Protein AF-A0A920MVG0-F1 (afdb_monomer_lite)

Sequence (80 aa):
MAVANLVSGIAMRSNLSEILLPILFFPLVSPVIIAGTQISKGVMLNEPYAFWEIWVLLLGSTIIISGLAGYALFDYLVEE

Foldseek 3Di:
DLVVVVLVLQVVPDPPSVVVVCVVVVVLVVLLVVLVVLVVVCVVVVHDCVVNVVSVVSNVVSCVVVVVVSVVVVVVSVVD

Radius of gyration: 15.84 Å; chains: 1; bounding box: 37×21×42 Å

Secondary structure (DSSP, 8-state):
-HHHHHHHHHHTT-TTHHHHHHHHHHHHHHHHHHHHHHHHHHHHTT--GGGTHHHHHHHHHHHHHHHHHHHHHHHHHH--

Structure (mmCIF, N/CA/C/O backbone):
data_AF-A0A920MVG0-F1
#
_entry.id   AF-A0A920MVG0-F1
#
loop_
_atom_site.group_PDB
_atom_site.id
_atom_site.type_symbol
_atom_site.label_atom_id
_atom_site.label_alt_id
_atom_site.label_comp_id
_atom_site.label_asym_id
_atom_site.label_entity_id
_atom_site.label_seq_id
_atom_site.pdbx_PDB_ins_code
_atom_site.Cartn_x
_atom_site.Cartn_y
_atom_site.Cartn_z
_atom_site.occupancy
_atom_site.B_iso_or_equiv
_atom_site.auth_seq_id
_atom_site.auth_comp_id
_atom_site.auth_asym_id
_atom_site.auth_atom_id
_atom_site.pdbx_PDB_model_num
ATOM 1 N N . MET A 1 1 ? -12.060 8.043 -1.221 1.00 55.06 1 MET A N 1
ATOM 2 C CA . MET A 1 1 ? -13.093 8.464 -0.246 1.00 55.06 1 MET A CA 1
ATOM 3 C C . MET A 1 1 ? -13.219 7.510 0.947 1.00 55.06 1 MET A C 1
ATOM 5 O O . MET A 1 1 ? -13.434 8.000 2.040 1.00 55.06 1 MET A O 1
ATOM 9 N N . ALA A 1 2 ? -12.989 6.196 0.803 1.00 61.00 2 ALA A N 1
ATOM 10 C CA . ALA A 1 2 ? -13.059 5.241 1.925 1.00 61.00 2 ALA A CA 1
ATOM 11 C C . ALA A 1 2 ? -12.052 5.507 3.069 1.00 61.00 2 ALA A C 1
ATOM 13 O O . ALA A 1 2 ? -12.426 5.497 4.236 1.00 61.00 2 ALA A O 1
ATOM 14 N N . VAL A 1 3 ? -10.793 5.825 2.738 1.00 62.16 3 VAL A N 1
ATOM 15 C CA . VAL A 1 3 ? -9.752 6.141 3.738 1.00 62.16 3 VAL A CA 1
ATOM 16 C C . VAL A 1 3 ? -10.108 7.393 4.544 1.00 62.16 3 VAL A C 1
ATOM 18 O O . VAL A 1 3 ? -9.938 7.409 5.754 1.00 62.16 3 VAL A O 1
ATOM 21 N N . ALA A 1 4 ? -10.662 8.418 3.891 1.00 67.12 4 ALA A N 1
ATOM 22 C CA . ALA A 1 4 ? -11.056 9.661 4.553 1.00 67.12 4 ALA A CA 1
ATOM 23 C C . ALA A 1 4 ? -12.193 9.440 5.565 1.00 67.12 4 ALA A C 1
ATOM 25 O O . ALA A 1 4 ? -12.150 9.997 6.658 1.00 67.12 4 ALA A O 1
ATOM 26 N N . ASN A 1 5 ? -13.159 8.576 5.241 1.00 75.00 5 ASN A N 1
ATOM 27 C CA . ASN A 1 5 ? -14.272 8.272 6.141 1.00 75.00 5 ASN A CA 1
ATOM 28 C C . ASN A 1 5 ? -13.824 7.450 7.360 1.00 75.00 5 ASN A C 1
ATOM 30 O O . ASN A 1 5 ? -14.250 7.744 8.473 1.00 75.00 5 ASN A O 1
ATOM 34 N N . LEU A 1 6 ? -12.908 6.490 7.181 1.00 69.12 6 LEU A N 1
ATOM 35 C CA . LEU A 1 6 ? -12.326 5.732 8.298 1.00 69.12 6 LEU A CA 1
ATOM 36 C C . LEU A 1 6 ? -11.479 6.613 9.218 1.00 69.12 6 LEU A C 1
ATOM 38 O O . LEU A 1 6 ? -11.598 6.524 10.436 1.00 69.12 6 LEU A O 1
ATOM 42 N N . VAL A 1 7 ? -10.660 7.500 8.642 1.00 66.81 7 VAL A N 1
ATOM 43 C CA . VAL A 1 7 ? -9.881 8.488 9.408 1.00 66.81 7 VAL A CA 1
ATOM 44 C C . VAL A 1 7 ? -10.810 9.379 10.229 1.00 66.81 7 VAL A C 1
ATOM 46 O O . VAL A 1 7 ? -10.557 9.604 11.410 1.00 66.81 7 VAL A O 1
ATOM 49 N N . SER A 1 8 ? -11.902 9.853 9.623 1.00 60.97 8 SER A N 1
ATOM 50 C CA . SER A 1 8 ? -12.849 10.752 10.283 1.00 60.97 8 SER A CA 1
ATOM 51 C C . SER A 1 8 ? -13.627 10.066 11.413 1.00 60.97 8 SER A C 1
ATOM 53 O O . SER A 1 8 ? -13.859 10.693 12.443 1.00 60.97 8 SER A O 1
ATOM 55 N N . GLY A 1 9 ? -13.982 8.784 11.264 1.00 68.31 9 GLY A N 1
ATOM 56 C CA . GLY A 1 9 ? -14.657 8.005 12.311 1.00 68.31 9 GLY A CA 1
ATOM 57 C C . GLY A 1 9 ? -13.763 7.720 13.524 1.00 68.31 9 GLY A C 1
ATOM 58 O O . GLY A 1 9 ? -14.187 7.881 14.666 1.00 68.31 9 GLY A O 1
ATOM 59 N N . ILE A 1 10 ? -12.488 7.385 13.297 1.00 63.41 10 ILE A N 1
ATOM 60 C CA . ILE A 1 10 ? -11.514 7.121 14.374 1.00 63.41 10 ILE A CA 1
ATOM 61 C C . ILE A 1 10 ? -11.124 8.417 15.111 1.00 63.41 10 ILE A C 1
ATOM 63 O O . ILE A 1 10 ? -10.859 8.398 16.318 1.00 63.41 10 ILE A O 1
ATOM 67 N N . ALA A 1 11 ? -11.110 9.552 14.406 1.00 56.06 11 ALA A N 1
ATOM 68 C CA . ALA A 1 11 ? -10.822 10.864 14.984 1.00 56.06 11 ALA A CA 1
ATOM 69 C C . ALA A 1 11 ? -11.924 11.357 15.941 1.00 56.06 11 ALA A C 1
ATOM 71 O O . ALA A 1 11 ? -11.622 12.057 16.903 1.00 56.06 11 ALA A O 1
ATOM 72 N N . MET A 1 12 ? -13.184 10.962 15.727 1.00 56.69 12 MET A N 1
ATOM 73 C CA . MET A 1 12 ? -14.323 11.475 16.497 1.00 56.69 12 MET A CA 1
ATOM 74 C C . MET A 1 12 ? -14.435 10.887 17.917 1.00 56.69 12 MET A C 1
ATOM 76 O O . MET A 1 12 ? -15.107 11.475 18.762 1.00 56.69 12 MET A O 1
ATOM 80 N N . ARG A 1 13 ? -13.768 9.757 18.215 1.00 52.97 13 ARG A N 1
ATOM 81 C CA . ARG A 1 13 ? -14.036 8.968 19.436 1.00 52.97 13 ARG A CA 1
ATOM 82 C C . ARG A 1 13 ? -12.907 8.871 20.466 1.00 52.97 13 ARG A C 1
ATOM 84 O O . ARG A 1 13 ? -13.062 8.145 21.444 1.00 52.97 13 ARG A O 1
ATOM 91 N N . SER A 1 14 ? -11.771 9.553 20.318 1.00 47.81 14 SER A N 1
ATOM 92 C CA . SER A 1 14 ? -10.699 9.372 21.308 1.00 47.81 14 SER A CA 1
ATOM 93 C C . SER A 1 14 ? -9.871 10.625 21.554 1.00 47.81 14 SER A C 1
ATOM 95 O O . SER A 1 14 ? -9.106 11.059 20.702 1.00 47.81 14 SER A O 1
ATOM 97 N N . ASN A 1 15 ? -9.908 11.122 22.793 1.00 52.56 15 ASN A N 1
ATOM 98 C CA . ASN A 1 15 ? -8.925 12.075 23.325 1.00 52.56 15 ASN A CA 1
ATOM 99 C C . ASN A 1 15 ? -7.492 11.472 23.405 1.00 52.56 15 ASN A C 1
ATOM 101 O O . ASN A 1 15 ? -6.575 12.116 23.902 1.00 52.56 15 ASN A O 1
ATOM 105 N N . LEU A 1 16 ? -7.293 10.236 22.910 1.00 50.03 16 LEU A N 1
ATOM 106 C CA . LEU A 1 16 ? -6.008 9.562 22.669 1.00 50.03 16 LEU A CA 1
ATOM 107 C C . LEU A 1 16 ? -5.744 9.270 21.166 1.00 50.03 16 LEU A C 1
ATOM 109 O O . LEU A 1 16 ? -4.667 8.777 20.822 1.00 50.03 16 LEU A O 1
ATOM 113 N N . SER A 1 17 ? -6.695 9.557 20.261 1.00 54.47 17 SER A N 1
ATOM 114 C CA . SER A 1 17 ? -6.604 9.224 18.822 1.00 54.47 17 SER A CA 1
ATOM 115 C C . SER A 1 17 ? -5.584 10.074 18.071 1.00 54.47 17 SER A C 1
ATOM 117 O O . SER A 1 17 ? -5.021 9.589 17.098 1.00 54.47 17 SER A O 1
ATOM 119 N N . GLU A 1 18 ? -5.297 11.306 18.496 1.00 56.69 18 GLU A N 1
ATOM 120 C CA . GLU A 1 18 ? -4.413 12.200 17.728 1.00 56.69 18 GLU A CA 1
ATOM 121 C C . GLU A 1 18 ? -2.969 11.688 17.600 1.00 56.69 18 GLU A C 1
ATOM 123 O O . GLU A 1 18 ? -2.288 12.039 16.643 1.00 56.69 18 GLU A O 1
ATOM 128 N N . ILE A 1 19 ? -2.508 10.827 18.517 1.00 61.69 19 ILE A N 1
ATOM 129 C CA . ILE A 1 19 ? -1.152 10.247 18.490 1.00 61.69 19 ILE A CA 1
ATOM 130 C C . ILE A 1 19 ? -1.170 8.807 17.952 1.00 61.69 19 ILE A C 1
ATOM 132 O O . ILE A 1 19 ? -0.304 8.428 17.162 1.00 61.69 19 ILE A O 1
ATOM 136 N N . LEU A 1 20 ? -2.174 8.004 18.329 1.00 60.97 20 LEU A N 1
ATOM 137 C CA . LEU A 1 20 ? -2.331 6.622 17.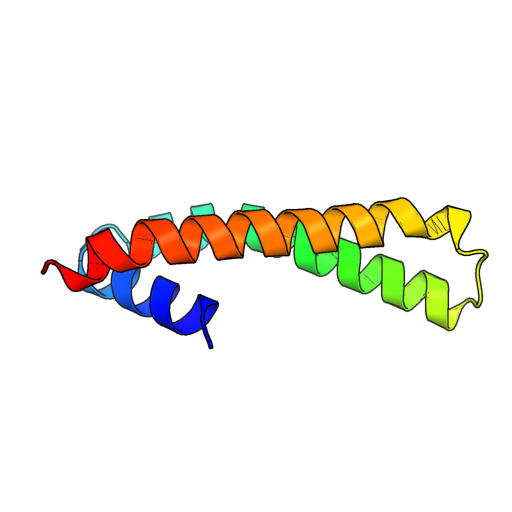853 1.00 60.97 20 LEU A CA 1
ATOM 138 C C . LEU A 1 20 ? -2.617 6.549 16.351 1.00 60.97 20 LEU A C 1
ATOM 140 O O . LEU A 1 20 ? -2.137 5.636 15.680 1.00 60.97 20 LEU A O 1
ATOM 144 N N . LEU A 1 21 ? -3.370 7.516 15.823 1.00 64.94 21 LEU A N 1
ATOM 145 C CA . LEU A 1 21 ? -3.755 7.554 14.421 1.00 64.94 21 LEU A CA 1
ATOM 146 C C . LEU A 1 21 ? -2.511 7.756 13.533 1.00 64.94 21 LEU A C 1
ATOM 148 O O . LEU A 1 21 ? -2.251 6.868 12.732 1.00 64.94 21 LEU A O 1
ATOM 152 N N . PRO A 1 22 ? -1.638 8.766 13.717 1.00 65.00 22 PRO A N 1
ATOM 153 C CA . PRO A 1 22 ? -0.366 8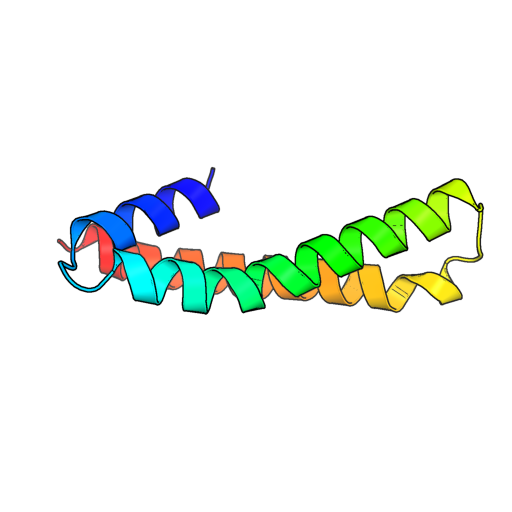.852 12.989 1.00 65.00 22 PRO A CA 1
ATOM 154 C C . PRO A 1 22 ? 0.544 7.626 13.156 1.00 65.00 22 PRO A C 1
ATOM 156 O O . PRO A 1 22 ? 1.154 7.192 12.181 1.00 65.00 22 PRO A O 1
ATOM 159 N N . ILE A 1 23 ? 0.618 7.044 14.360 1.00 75.38 2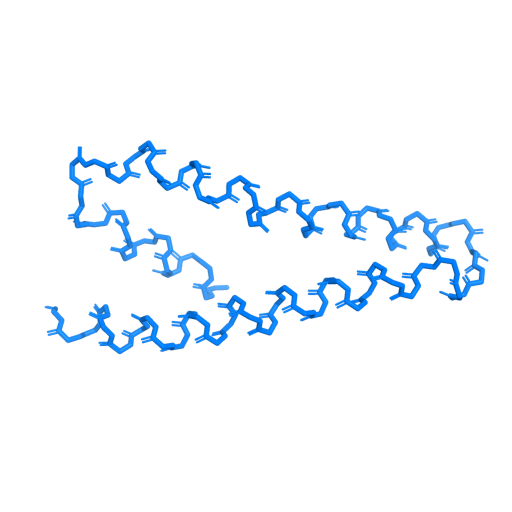3 ILE A N 1
ATOM 160 C CA . ILE A 1 23 ? 1.464 5.871 14.650 1.00 75.38 23 ILE A CA 1
ATOM 161 C C . ILE A 1 23 ? 1.002 4.624 13.893 1.00 75.38 23 ILE A C 1
ATOM 163 O O . ILE A 1 23 ? 1.840 3.835 13.466 1.00 75.38 23 ILE A O 1
ATOM 167 N N . LEU A 1 24 ? -0.306 4.443 13.705 1.00 69.56 24 LEU A N 1
ATOM 168 C CA . LEU A 1 24 ? -0.869 3.344 12.916 1.00 69.56 24 LEU A CA 1
ATOM 169 C C . LEU A 1 24 ? -0.916 3.667 11.418 1.00 69.56 24 LEU A C 1
ATOM 171 O O . LEU A 1 24 ? -0.670 2.793 10.589 1.00 69.56 24 LEU A O 1
ATOM 175 N N . PHE A 1 25 ? -1.180 4.923 11.053 1.00 72.88 25 PHE A N 1
ATOM 176 C CA . PHE A 1 25 ? -1.215 5.359 9.658 1.00 72.88 25 PHE A CA 1
ATOM 177 C C . PHE A 1 25 ? 0.158 5.307 9.003 1.00 72.88 25 PHE A C 1
ATOM 179 O O . PHE A 1 25 ? 0.258 4.930 7.840 1.00 72.88 25 PHE A O 1
ATOM 186 N N . PHE A 1 26 ? 1.220 5.644 9.728 1.00 74.62 26 PHE A N 1
ATOM 187 C CA . PHE A 1 26 ? 2.577 5.634 9.196 1.00 74.62 26 PHE A CA 1
ATOM 188 C C . PHE A 1 26 ? 3.005 4.265 8.617 1.00 74.62 26 PHE A C 1
ATOM 190 O O . PHE A 1 26 ? 3.368 4.216 7.438 1.00 74.62 26 PHE A O 1
ATOM 197 N N . PRO A 1 27 ? 2.919 3.138 9.353 1.00 79.44 27 PRO A N 1
ATOM 198 C CA . PRO A 1 27 ? 3.256 1.818 8.825 1.00 79.44 27 PRO A CA 1
ATOM 199 C C . PRO A 1 27 ? 2.275 1.310 7.761 1.00 79.44 27 PRO A C 1
ATOM 201 O O . PRO A 1 27 ? 2.667 0.476 6.953 1.00 79.44 27 PRO A O 1
ATOM 204 N N . LEU A 1 28 ? 1.036 1.811 7.717 1.00 78.00 28 LEU A N 1
ATOM 205 C CA . LEU A 1 28 ? 0.063 1.466 6.672 1.00 78.00 28 LEU A CA 1
ATOM 206 C C . LEU A 1 28 ? 0.324 2.209 5.355 1.00 78.00 28 LEU A C 1
ATOM 208 O O . LEU A 1 28 ? 0.245 1.623 4.279 1.00 78.00 28 LEU A O 1
ATOM 212 N N . VAL A 1 29 ? 0.648 3.499 5.429 1.00 83.50 29 VAL A N 1
ATOM 213 C CA . VAL A 1 29 ? 0.842 4.364 4.256 1.00 83.50 29 VAL A CA 1
ATOM 214 C C . VAL A 1 29 ? 2.235 4.187 3.649 1.00 83.50 29 VAL A C 1
ATOM 216 O O . VAL A 1 29 ? 2.383 4.238 2.429 1.00 83.50 29 VAL A O 1
ATOM 219 N N . SER A 1 30 ? 3.251 3.932 4.477 1.00 86.19 30 SER A N 1
ATOM 220 C CA . SER A 1 30 ? 4.634 3.700 4.042 1.00 86.19 30 SER A CA 1
ATOM 221 C C . SER A 1 30 ? 4.768 2.670 2.900 1.00 86.19 30 SER A C 1
ATOM 223 O O . SER A 1 30 ? 5.264 3.044 1.833 1.00 86.19 30 SER A O 1
ATOM 225 N N . PRO A 1 31 ? 4.280 1.417 3.022 1.00 86.12 31 PRO A N 1
ATOM 226 C CA . PRO A 1 31 ? 4.404 0.422 1.957 1.00 86.12 31 PRO A CA 1
ATOM 227 C C . PRO A 1 31 ? 3.655 0.818 0.680 1.00 86.12 31 PRO A C 1
ATOM 229 O O . PRO A 1 31 ? 4.125 0.506 -0.412 1.00 86.12 31 PRO A O 1
ATOM 232 N N . VAL A 1 32 ? 2.546 1.558 0.786 1.00 89.19 32 VAL A N 1
ATOM 233 C CA . VAL A 1 32 ? 1.797 2.059 -0.379 1.00 89.19 32 VAL A CA 1
ATOM 234 C C . VAL A 1 32 ? 2.618 3.092 -1.151 1.00 89.19 32 VAL A C 1
ATOM 236 O O . VAL A 1 32 ? 2.724 3.006 -2.375 1.00 89.19 32 VAL A O 1
ATOM 239 N N . ILE A 1 33 ? 3.236 4.046 -0.448 1.00 90.75 33 ILE A N 1
ATOM 240 C CA . ILE A 1 33 ? 4.085 5.071 -1.069 1.00 90.75 33 ILE A CA 1
ATOM 241 C C . ILE A 1 33 ? 5.330 4.428 -1.698 1.00 90.75 33 ILE A C 1
ATOM 243 O O . ILE A 1 33 ? 5.688 4.745 -2.836 1.00 90.75 33 ILE A O 1
ATOM 247 N N . ILE A 1 34 ? 5.973 3.490 -0.997 1.00 91.62 34 ILE A N 1
ATOM 248 C CA . ILE A 1 34 ? 7.159 2.788 -1.507 1.00 91.62 34 ILE A CA 1
ATOM 249 C C . ILE A 1 34 ? 6.802 1.972 -2.756 1.00 91.62 34 ILE A C 1
ATOM 251 O O . ILE A 1 34 ? 7.472 2.093 -3.780 1.00 91.62 34 ILE A O 1
ATOM 255 N N . ALA A 1 35 ? 5.718 1.196 -2.722 1.00 92.88 35 ALA A N 1
ATOM 256 C CA . ALA A 1 35 ? 5.277 0.427 -3.880 1.00 92.88 35 ALA A CA 1
ATOM 257 C C . ALA A 1 35 ? 4.928 1.336 -5.069 1.00 92.88 35 ALA A C 1
ATOM 259 O O . ALA A 1 35 ? 5.364 1.077 -6.189 1.00 92.88 35 ALA A O 1
ATOM 260 N N . GLY A 1 36 ? 4.219 2.444 -4.834 1.00 91.88 36 GLY A N 1
ATOM 261 C CA . GLY A 1 36 ? 3.866 3.403 -5.883 1.00 91.88 36 GLY A CA 1
ATOM 262 C C . GLY A 1 36 ? 5.082 4.048 -6.553 1.00 91.88 36 GLY A C 1
ATOM 263 O O . GLY A 1 36 ? 5.131 4.152 -7.781 1.00 91.88 36 GLY A O 1
ATOM 264 N N . THR A 1 37 ? 6.094 4.438 -5.774 1.00 94.50 37 THR A N 1
ATOM 265 C CA . THR A 1 37 ? 7.337 5.013 -6.320 1.00 94.50 37 THR A CA 1
ATOM 266 C C . THR A 1 37 ? 8.143 3.987 -7.117 1.00 94.50 37 THR A C 1
ATOM 268 O O . THR A 1 37 ? 8.633 4.312 -8.197 1.00 94.50 37 THR A O 1
ATOM 271 N N . GLN A 1 38 ? 8.217 2.736 -6.654 1.00 93.06 38 GLN A N 1
ATOM 272 C CA . GLN A 1 38 ? 8.925 1.655 -7.347 1.00 93.06 38 GLN A CA 1
ATOM 273 C C . GLN A 1 38 ? 8.245 1.239 -8.654 1.00 93.06 38 GLN A C 1
ATOM 275 O O . GLN A 1 38 ? 8.924 1.075 -9.666 1.00 93.06 38 GLN A O 1
ATOM 280 N N . ILE A 1 39 ? 6.912 1.144 -8.667 1.00 91.69 39 ILE A N 1
ATOM 281 C CA . ILE A 1 39 ? 6.136 0.910 -9.894 1.00 91.69 39 ILE A CA 1
ATOM 282 C C . ILE A 1 39 ? 6.365 2.059 -10.880 1.00 91.69 39 ILE A C 1
ATOM 284 O O . ILE A 1 39 ? 6.692 1.823 -12.039 1.00 91.69 39 ILE A O 1
ATOM 288 N N . SER A 1 40 ? 6.264 3.309 -10.413 1.00 92.06 40 SER A N 1
ATOM 289 C CA . SER A 1 40 ? 6.475 4.491 -11.259 1.00 92.06 40 SER A CA 1
ATOM 290 C C . SER A 1 40 ? 7.881 4.509 -11.860 1.00 92.06 40 SER A C 1
ATOM 292 O O . SER A 1 40 ? 8.041 4.759 -13.051 1.00 92.06 40 SER A O 1
ATOM 294 N N . LYS A 1 41 ? 8.902 4.172 -11.063 1.00 93.81 41 LYS A N 1
ATOM 295 C CA . LYS A 1 41 ? 10.285 4.037 -11.525 1.00 93.81 41 LYS A CA 1
ATOM 296 C C . LYS A 1 41 ? 10.424 2.941 -12.586 1.00 93.81 41 LYS A C 1
ATOM 298 O O . LYS A 1 41 ? 11.034 3.199 -13.619 1.00 93.81 41 LYS A O 1
ATOM 303 N N . GLY A 1 42 ? 9.853 1.757 -12.355 1.00 91.56 42 GLY A N 1
ATOM 304 C CA . GLY A 1 42 ? 9.877 0.647 -13.314 1.00 91.56 42 GLY A CA 1
ATOM 305 C C . GLY A 1 42 ? 9.233 1.021 -14.651 1.00 91.56 42 GLY A C 1
ATOM 306 O O . GLY A 1 42 ? 9.804 0.753 -15.704 1.00 91.56 42 GLY A O 1
ATOM 307 N N . VAL A 1 43 ? 8.103 1.733 -14.610 1.00 92.31 43 VAL A N 1
ATOM 308 C CA . VAL A 1 43 ? 7.413 2.242 -15.806 1.00 92.31 43 VAL A CA 1
ATOM 309 C C . VAL A 1 43 ? 8.241 3.311 -16.528 1.00 92.31 43 VAL A C 1
ATOM 311 O O . VAL A 1 43 ? 8.392 3.244 -17.743 1.00 92.31 43 VAL A O 1
ATOM 314 N N . MET A 1 44 ? 8.814 4.281 -15.807 1.00 94.25 44 MET A N 1
ATOM 315 C CA . MET A 1 44 ? 9.611 5.360 -16.412 1.00 94.25 44 MET A CA 1
ATOM 316 C C . MET A 1 44 ? 10.925 4.870 -17.027 1.00 94.25 44 MET A C 1
ATOM 318 O O . MET A 1 44 ? 11.359 5.400 -18.047 1.00 94.25 44 MET A O 1
ATOM 322 N N . LEU A 1 45 ? 11.561 3.873 -16.411 1.00 93.94 45 LEU A N 1
ATOM 323 C CA . LEU A 1 45 ? 12.789 3.251 -16.914 1.00 93.94 45 LEU A CA 1
ATOM 324 C C . LEU A 1 45 ? 12.514 2.154 -17.952 1.00 93.94 45 LEU A C 1
ATOM 326 O O . LEU A 1 45 ? 13.457 1.589 -18.501 1.00 93.94 45 LEU A O 1
ATOM 330 N N . ASN A 1 46 ? 11.237 1.879 -18.237 1.00 90.56 46 ASN A N 1
ATOM 331 C CA . ASN A 1 46 ? 10.786 0.830 -19.144 1.00 90.56 46 ASN A CA 1
ATOM 332 C C . ASN A 1 46 ? 11.376 -0.549 -18.782 1.00 90.56 46 ASN A C 1
ATOM 334 O O . ASN A 1 46 ? 11.731 -1.344 -19.655 1.00 90.56 46 ASN A O 1
ATOM 338 N N . GLU A 1 47 ? 11.516 -0.813 -17.478 1.00 91.69 47 GLU A N 1
ATOM 339 C CA . GLU A 1 47 ? 12.073 -2.067 -16.985 1.00 91.69 47 GLU A CA 1
ATOM 340 C C . GLU A 1 47 ? 11.082 -3.226 -17.158 1.00 91.69 47 GLU A C 1
ATOM 342 O O . GLU A 1 47 ? 9.863 -3.038 -17.037 1.00 91.69 47 GLU A O 1
ATOM 347 N N . PRO A 1 48 ? 11.587 -4.452 -17.399 1.00 92.12 48 PRO A N 1
ATOM 348 C CA . PRO A 1 48 ? 10.743 -5.634 -17.489 1.00 92.12 48 PRO A CA 1
ATOM 349 C C . PRO A 1 48 ? 9.841 -5.792 -16.261 1.00 92.12 48 PRO A C 1
ATOM 351 O O . PRO A 1 48 ? 10.282 -5.617 -15.126 1.00 92.12 48 PRO A O 1
ATOM 354 N N . TYR A 1 49 ? 8.587 -6.193 -16.495 1.00 88.25 49 TYR A N 1
ATOM 355 C CA . TYR A 1 49 ? 7.566 -6.349 -15.450 1.00 88.25 49 TYR A CA 1
ATOM 356 C C . TYR A 1 49 ? 8.029 -7.216 -14.268 1.00 88.25 49 TYR A C 1
ATOM 358 O O . TYR A 1 49 ? 7.738 -6.892 -13.121 1.00 88.25 49 TYR A O 1
ATOM 366 N N . ALA A 1 50 ? 8.835 -8.248 -14.528 1.00 91.81 50 ALA A N 1
ATOM 367 C CA . ALA A 1 50 ? 9.401 -9.130 -13.506 1.00 91.81 50 ALA A CA 1
ATOM 368 C C . ALA A 1 50 ? 10.202 -8.395 -12.409 1.00 91.81 50 ALA A C 1
ATOM 370 O O . ALA A 1 50 ? 10.302 -8.886 -11.289 1.00 91.81 50 ALA A O 1
ATOM 371 N N . PHE A 1 51 ? 10.760 -7.212 -12.691 1.00 88.31 51 PHE A N 1
ATOM 372 C CA . PHE A 1 51 ? 11.509 -6.438 -11.694 1.00 88.31 51 PHE A CA 1
ATOM 373 C C . PHE A 1 51 ? 10.613 -5.648 -10.737 1.00 88.31 51 PHE A C 1
ATOM 375 O O . PHE A 1 51 ? 11.049 -5.300 -9.637 1.00 88.31 51 PHE A O 1
ATOM 382 N N . TRP A 1 52 ? 9.366 -5.365 -11.126 1.00 90.75 52 TRP A N 1
ATOM 383 C CA . TRP A 1 52 ? 8.449 -4.550 -10.329 1.00 90.75 52 TRP A CA 1
ATOM 384 C C . TRP A 1 52 ? 7.096 -5.201 -10.026 1.00 90.75 52 TRP A C 1
ATOM 386 O O . TRP A 1 52 ? 6.289 -4.613 -9.304 1.00 90.75 52 TRP A O 1
ATOM 396 N N . GLU A 1 53 ? 6.879 -6.443 -10.461 1.00 93.12 53 GLU A N 1
ATOM 397 C CA . GLU A 1 53 ? 5.666 -7.222 -10.189 1.00 93.12 53 GLU A CA 1
ATOM 398 C C . GLU A 1 53 ? 5.376 -7.363 -8.691 1.00 93.12 53 GLU A C 1
ATOM 400 O O . GLU A 1 53 ? 4.229 -7.242 -8.260 1.00 93.12 53 GLU A O 1
ATO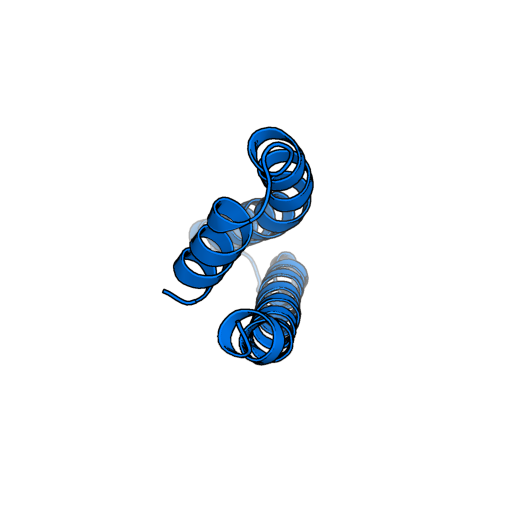M 405 N N . ILE A 1 54 ? 6.420 -7.536 -7.871 1.00 92.56 54 ILE A N 1
ATOM 406 C CA . ILE A 1 54 ? 6.273 -7.689 -6.422 1.00 92.56 54 ILE A CA 1
ATOM 407 C C . ILE A 1 54 ? 5.693 -6.424 -5.786 1.00 92.56 54 ILE A C 1
ATOM 409 O O . ILE A 1 54 ? 4.890 -6.506 -4.860 1.00 92.56 54 ILE A O 1
ATOM 413 N N . TRP A 1 55 ? 6.039 -5.248 -6.318 1.00 92.12 55 TRP A N 1
ATOM 414 C CA . TRP A 1 55 ? 5.515 -3.973 -5.839 1.00 92.12 55 TRP A CA 1
ATOM 415 C C . TRP A 1 55 ? 4.043 -3.803 -6.217 1.00 92.12 55 TRP A C 1
ATOM 417 O O . TRP A 1 55 ? 3.273 -3.287 -5.411 1.00 92.12 55 TRP A O 1
ATOM 427 N N . VAL A 1 56 ? 3.624 -4.304 -7.385 1.00 91.25 56 VAL A N 1
ATOM 428 C CA . VAL A 1 56 ? 2.205 -4.348 -7.785 1.00 91.25 56 VAL A CA 1
ATOM 429 C C . VAL A 1 56 ? 1.408 -5.257 -6.860 1.00 91.25 56 VAL A C 1
ATOM 431 O O . VAL A 1 56 ? 0.340 -4.868 -6.388 1.00 91.25 56 VAL A O 1
ATOM 434 N N . LEU A 1 57 ? 1.933 -6.448 -6.564 1.00 92.81 57 LEU A N 1
ATOM 435 C CA . LEU A 1 57 ? 1.295 -7.399 -5.654 1.00 92.81 57 LEU A CA 1
ATOM 436 C C . LEU A 1 57 ? 1.190 -6.836 -4.234 1.00 92.81 57 LEU A C 1
ATOM 438 O O . LEU A 1 57 ? 0.128 -6.933 -3.619 1.00 92.81 57 LEU A O 1
ATOM 442 N N . LEU A 1 58 ? 2.250 -6.195 -3.734 1.00 91.06 58 LEU A N 1
ATOM 443 C CA . LEU A 1 58 ? 2.234 -5.513 -2.441 1.00 91.06 58 LEU A CA 1
ATOM 444 C C . LEU A 1 58 ? 1.162 -4.423 -2.410 1.00 91.06 58 LEU A C 1
ATOM 446 O O . LEU A 1 58 ? 0.295 -4.464 -1.539 1.00 91.06 58 LEU A O 1
ATOM 450 N N . LEU A 1 59 ? 1.149 -3.520 -3.395 1.00 90.81 59 LEU A N 1
ATOM 451 C CA . LEU A 1 59 ? 0.149 -2.456 -3.493 1.00 90.81 59 LEU A CA 1
ATOM 452 C C . LEU A 1 59 ? -1.281 -3.025 -3.527 1.00 90.81 59 LEU A C 1
ATOM 454 O O . LEU A 1 59 ? -2.144 -2.585 -2.767 1.00 90.81 59 LEU A O 1
ATOM 458 N N . GLY A 1 60 ? -1.522 -4.035 -4.367 1.00 91.25 60 GLY A N 1
ATOM 459 C CA . GLY A 1 60 ? -2.820 -4.695 -4.487 1.00 91.25 60 GLY A CA 1
ATOM 460 C C . GLY A 1 60 ? -3.264 -5.358 -3.182 1.00 91.25 60 GLY A C 1
ATOM 461 O O . GLY A 1 60 ? -4.396 -5.159 -2.743 1.00 91.25 60 GLY A O 1
ATOM 462 N N . SER A 1 61 ? -2.364 -6.082 -2.511 1.00 90.81 61 SER A N 1
ATOM 463 C CA . SER A 1 61 ? -2.656 -6.728 -1.227 1.00 90.81 61 SER A CA 1
ATOM 464 C C . SER A 1 61 ? -3.000 -5.713 -0.135 1.00 90.81 61 SER A C 1
ATOM 466 O O . SER A 1 61 ? -3.975 -5.901 0.592 1.00 90.81 61 SER A O 1
ATOM 468 N N . THR A 1 62 ? -2.273 -4.591 -0.061 1.00 86.69 62 THR A N 1
ATOM 469 C CA . THR A 1 62 ? -2.540 -3.534 0.918 1.00 86.69 62 THR A CA 1
ATOM 470 C C . THR A 1 62 ? -3.896 -2.878 0.677 1.00 86.69 62 THR A C 1
ATOM 472 O O . THR A 1 62 ? -4.618 -2.618 1.640 1.00 86.69 62 THR A O 1
ATOM 475 N N . ILE A 1 63 ? -4.283 -2.659 -0.583 1.00 86.75 63 ILE A N 1
ATOM 476 C CA . ILE A 1 63 ? -5.604 -2.123 -0.936 1.00 86.75 63 ILE A CA 1
ATOM 477 C C . ILE A 1 63 ? -6.713 -3.096 -0.527 1.00 86.75 63 ILE A C 1
ATOM 479 O O . ILE A 1 63 ? -7.689 -2.666 0.084 1.00 86.75 63 ILE A O 1
ATOM 483 N N . ILE A 1 64 ? -6.562 -4.393 -0.817 1.00 91.00 64 ILE A N 1
ATOM 484 C CA . ILE A 1 64 ? -7.559 -5.414 -0.463 1.00 91.00 64 ILE A CA 1
ATOM 485 C C . ILE A 1 64 ? -7.725 -5.497 1.055 1.00 91.00 64 ILE A C 1
ATOM 487 O O . ILE A 1 64 ? -8.844 -5.397 1.550 1.00 91.00 64 ILE A O 1
ATOM 491 N N . ILE A 1 65 ? -6.624 -5.632 1.799 1.00 87.06 65 ILE A N 1
ATOM 492 C CA . ILE A 1 65 ? -6.662 -5.756 3.262 1.00 87.06 65 ILE A CA 1
ATOM 493 C C . ILE A 1 65 ? -7.259 -4.495 3.887 1.00 87.06 65 ILE A C 1
ATOM 495 O O . ILE A 1 65 ? -8.153 -4.595 4.722 1.00 87.06 65 ILE A O 1
ATOM 499 N N . SER A 1 66 ? -6.816 -3.311 3.460 1.00 80.56 66 SER A N 1
ATOM 500 C CA . SER A 1 66 ? -7.323 -2.045 4.006 1.00 80.56 66 SER A CA 1
ATOM 501 C C . SER A 1 66 ? -8.785 -1.804 3.630 1.00 80.56 66 SER A C 1
ATOM 503 O O . SER A 1 66 ? -9.545 -1.275 4.436 1.00 80.56 66 SER A O 1
ATOM 505 N N . GLY A 1 67 ? -9.201 -2.206 2.426 1.00 82.88 67 GLY A N 1
ATOM 506 C CA . GLY A 1 67 ? -10.589 -2.131 1.979 1.00 82.88 67 GLY A CA 1
ATOM 507 C C . GLY A 1 67 ? -11.507 -3.061 2.771 1.00 82.88 67 GLY A C 1
ATOM 508 O O . GLY A 1 67 ? -12.565 -2.628 3.217 1.00 82.88 67 GLY A O 1
ATOM 509 N N . LEU A 1 68 ? -11.080 -4.305 3.010 1.00 85.44 68 LEU A N 1
ATOM 510 C CA . LEU A 1 68 ? -11.808 -5.272 3.838 1.00 85.44 68 LEU A CA 1
ATOM 511 C C . LEU A 1 68 ? -11.866 -4.843 5.304 1.00 85.44 68 LEU A C 1
ATOM 513 O O . LEU A 1 68 ? -12.929 -4.911 5.912 1.00 85.44 68 LEU A O 1
ATOM 517 N N . ALA A 1 69 ? -10.751 -4.365 5.860 1.00 80.50 69 ALA A N 1
ATOM 518 C CA . ALA A 1 69 ? -10.717 -3.815 7.211 1.00 80.50 69 ALA A CA 1
ATOM 519 C C . ALA A 1 69 ? -11.663 -2.616 7.326 1.00 80.50 69 ALA A C 1
ATOM 521 O O . ALA A 1 69 ? -12.420 -2.518 8.283 1.00 80.50 69 ALA A O 1
ATOM 522 N N . GLY A 1 70 ? -11.670 -1.748 6.313 1.00 76.06 70 GLY A N 1
ATOM 523 C CA . GLY A 1 70 ? -12.586 -0.624 6.218 1.00 76.06 70 GLY A CA 1
ATOM 524 C C . GLY A 1 70 ? -14.052 -1.029 6.169 1.00 76.06 70 GLY A C 1
ATOM 525 O O . GLY A 1 70 ? -14.855 -0.434 6.871 1.00 76.06 70 GLY A O 1
ATOM 526 N N . TYR A 1 71 ? -14.387 -2.051 5.381 1.00 79.50 71 TYR A N 1
ATOM 527 C CA . TYR A 1 71 ? -15.736 -2.609 5.310 1.00 79.50 71 TYR A CA 1
ATOM 528 C C . TYR A 1 71 ? -16.168 -3.225 6.649 1.00 79.50 71 TYR A C 1
ATOM 530 O O . TYR A 1 71 ? -17.244 -2.917 7.140 1.00 79.50 71 TYR A O 1
ATOM 538 N N . ALA A 1 72 ? -15.308 -4.025 7.284 1.00 79.19 72 ALA A N 1
ATOM 539 C CA . ALA A 1 72 ? -15.612 -4.655 8.570 1.00 79.19 72 ALA A CA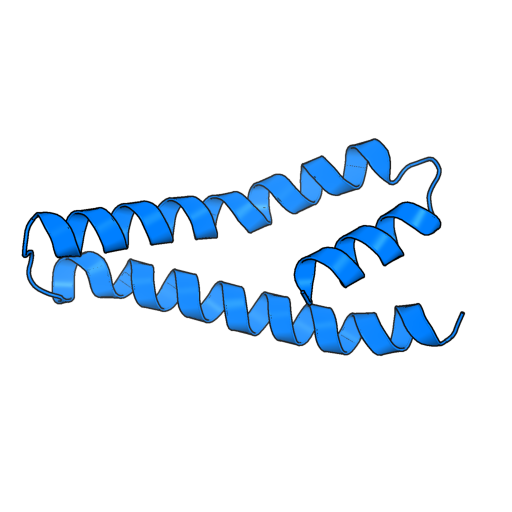 1
ATOM 540 C C . ALA A 1 72 ? -15.728 -3.643 9.726 1.00 79.19 72 ALA A C 1
ATOM 542 O O . ALA A 1 72 ? -16.552 -3.807 10.619 1.00 79.19 72 ALA A O 1
ATOM 543 N N . LEU A 1 73 ? -14.901 -2.594 9.717 1.00 75.31 73 LEU A N 1
ATOM 544 C CA . LEU A 1 73 ? -14.951 -1.515 10.707 1.00 75.31 73 LEU A CA 1
ATOM 545 C C . LEU A 1 73 ? -16.096 -0.534 10.444 1.00 75.31 73 LEU A C 1
ATOM 547 O O . LEU A 1 73 ? -16.494 0.168 11.366 1.00 75.31 73 LEU A O 1
ATOM 551 N N . PHE A 1 74 ? -16.615 -0.463 9.215 1.00 70.94 74 PHE A N 1
ATOM 552 C CA . PHE A 1 74 ? -17.720 0.427 8.865 1.00 70.94 74 PHE A CA 1
ATOM 553 C C . PHE A 1 74 ? -18.984 0.079 9.649 1.00 70.94 74 PHE A C 1
ATOM 555 O O . PHE A 1 74 ? -19.577 0.980 10.230 1.00 70.94 74 PHE A O 1
ATOM 562 N N . ASP A 1 75 ? -19.335 -1.204 9.751 1.00 65.06 75 ASP A N 1
ATOM 563 C CA . ASP A 1 75 ? -20.496 -1.642 10.537 1.00 65.06 75 ASP A CA 1
ATOM 564 C C . ASP A 1 75 ? -20.338 -1.263 12.021 1.00 65.06 75 ASP A C 1
ATOM 566 O O . ASP A 1 75 ? -21.255 -0.715 12.626 1.00 65.06 75 ASP A O 1
ATOM 570 N N . TYR A 1 76 ? -19.131 -1.428 12.576 1.00 62.34 76 TYR A N 1
ATOM 571 C CA . TYR A 1 76 ? -18.816 -1.033 13.954 1.00 62.34 76 TYR A CA 1
ATOM 572 C C . TYR A 1 76 ? -18.850 0.491 14.179 1.00 62.34 76 TYR A C 1
ATOM 574 O O . TYR A 1 76 ? -19.133 0.949 15.280 1.00 62.34 76 TYR A O 1
ATOM 582 N N . LEU A 1 77 ? -18.532 1.286 13.153 1.00 60.91 77 LEU A N 1
ATOM 583 C CA . LEU A 1 77 ? -18.550 2.752 13.208 1.00 60.91 77 LEU A CA 1
ATOM 584 C C . LEU A 1 77 ? -19.945 3.350 12.972 1.00 60.91 77 LEU A C 1
ATOM 586 O O . LEU A 1 77 ? -20.146 4.509 13.316 1.00 60.91 77 LEU A O 1
ATOM 590 N N . VAL A 1 78 ? -20.860 2.610 12.336 1.00 62.22 78 VAL A N 1
ATOM 591 C CA . VAL A 1 78 ? -22.226 3.058 12.000 1.00 62.22 78 VAL A CA 1
ATOM 592 C C . VAL A 1 78 ? -23.256 2.646 13.059 1.00 62.22 78 VAL A C 1
ATOM 594 O O . VAL A 1 78 ? -24.312 3.267 13.142 1.00 62.22 78 VAL A O 1
ATOM 597 N N . GLU A 1 79 ? -22.972 1.626 13.876 1.00 54.28 79 GLU A N 1
ATOM 598 C CA . GLU A 1 79 ? -23.835 1.214 14.999 1.00 54.28 79 GLU A CA 1
ATOM 599 C C . GLU A 1 79 ? -23.805 2.165 16.220 1.00 54.28 79 GLU A C 1
ATOM 601 O O . GLU A 1 79 ? -24.542 1.936 17.182 1.00 54.28 79 GLU A O 1
ATOM 606 N N . GLU A 1 80 ? -23.038 3.262 16.172 1.00 43.78 80 GLU A N 1
ATOM 607 C CA . GLU A 1 80 ? -23.104 4.398 17.115 1.00 43.78 80 GLU A CA 1
ATOM 608 C C . GLU A 1 80 ? -23.516 5.703 16.423 1.00 43.78 80 GLU A C 1
ATOM 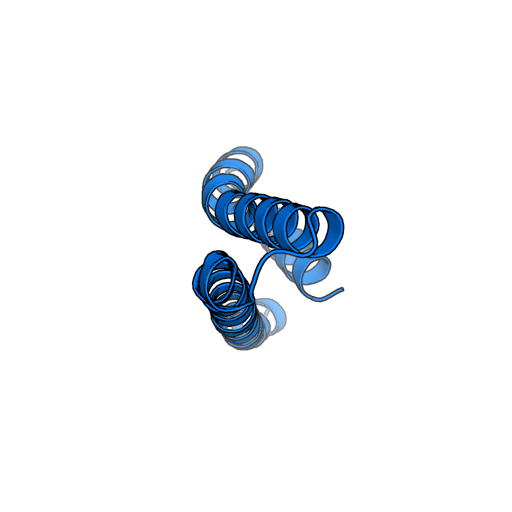610 O O . GLU A 1 80 ? -24.269 6.477 17.061 1.00 43.78 80 GLU A O 1
#

pLDDT: mean 77.47, std 14.6, range [43.78, 94.5]